Protein AF-A0A800XMZ0-F1 (afdb_monomer)

Radius of gyration: 12.93 Å; Cα contacts (8 Å, |Δi|>4): 220; chains: 1; bounding box: 36×33×30 Å

Secondary structure (DSSP, 8-state):
-PPEEEEEE-TTS-EEEEEHHHHHIIIIII-GGGGG-HHHHHHHHHS-SEEEE-SS-TTEEEEEEE-TTSSS-EEEEEEEEETTEEEEEEEEEESSPPSSEEEEE---

Mean predicted aligned error: 3.51 Å

Structure (mmCIF, N/CA/C/O backbone):
data_AF-A0A800XMZ0-F1
#
_entry.id   AF-A0A800XMZ0-F1
#
loop_
_atom_site.group_PDB
_atom_site.id
_atom_site.type_symbol
_atom_site.label_atom_id
_atom_site.label_alt_id
_atom_site.label_comp_id
_atom_site.label_asym_id
_atom_site.label_entity_id
_atom_site.label_seq_id
_atom_site.pdbx_PDB_ins_code
_atom_site.Cartn_x
_atom_site.Cartn_y
_atom_site.Cartn_z
_atom_site.occupancy
_atom_site.B_iso_or_equiv
_atom_site.auth_seq_id
_atom_site.auth_comp_id
_atom_site.auth_asym_id
_atom_site.auth_atom_id
_atom_site.pdbx_PDB_model_num
ATOM 1 N N . MET A 1 1 ? 13.772 17.326 -0.853 1.00 62.44 1 MET A N 1
ATOM 2 C CA . MET A 1 1 ? 12.413 16.749 -0.742 1.00 62.44 1 MET A CA 1
ATOM 3 C C . MET A 1 1 ? 12.356 15.540 -1.651 1.00 62.44 1 MET A C 1
ATOM 5 O O . MET A 1 1 ? 12.726 15.673 -2.811 1.00 62.44 1 MET A O 1
ATOM 9 N N . ASN A 1 2 ? 11.952 14.379 -1.141 1.00 83.31 2 ASN A N 1
ATOM 10 C CA . ASN A 1 2 ? 11.854 13.178 -1.969 1.00 83.31 2 ASN A CA 1
ATOM 11 C C . ASN A 1 2 ? 10.677 13.327 -2.940 1.00 83.31 2 ASN A C 1
ATOM 13 O O . ASN A 1 2 ? 9.572 13.676 -2.524 1.00 83.31 2 ASN A O 1
ATOM 17 N N . LYS A 1 3 ? 10.921 13.095 -4.233 1.00 95.56 3 LYS A N 1
ATOM 18 C CA . LYS A 1 3 ? 9.901 13.218 -5.280 1.00 95.56 3 LYS A CA 1
ATOM 19 C C . LYS A 1 3 ? 8.797 12.185 -5.045 1.00 95.56 3 LYS A C 1
ATOM 21 O O . LYS A 1 3 ? 9.080 10.993 -4.919 1.00 95.56 3 LYS A O 1
ATOM 26 N N . ILE A 1 4 ? 7.548 12.642 -4.964 1.00 96.75 4 ILE A N 1
ATOM 27 C CA . ILE A 1 4 ? 6.380 11.763 -4.846 1.00 96.75 4 ILE A CA 1
ATOM 28 C C . ILE A 1 4 ? 6.191 11.047 -6.185 1.00 96.75 4 ILE A C 1
ATOM 30 O O . ILE A 1 4 ? 6.117 11.699 -7.224 1.00 96.75 4 ILE A O 1
ATOM 34 N N . ARG A 1 5 ? 6.114 9.712 -6.152 1.00 97.25 5 ARG A N 1
ATOM 35 C CA . ARG A 1 5 ? 5.795 8.893 -7.330 1.00 97.25 5 ARG A CA 1
ATOM 36 C C . ARG A 1 5 ? 4.304 8.976 -7.626 1.00 97.25 5 ARG A C 1
ATOM 38 O O . ARG A 1 5 ? 3.893 9.250 -8.748 1.00 97.25 5 ARG A O 1
ATOM 45 N N . PHE A 1 6 ? 3.499 8.717 -6.599 1.00 97.75 6 PHE A N 1
ATOM 46 C CA . PHE A 1 6 ? 2.055 8.866 -6.638 1.00 97.75 6 PHE A CA 1
ATOM 47 C C . PHE A 1 6 ? 1.477 9.010 -5.233 1.00 97.75 6 PHE A C 1
ATOM 49 O O . PHE A 1 6 ? 2.089 8.622 -4.232 1.00 97.75 6 PHE A O 1
ATOM 56 N N . GLU A 1 7 ? 0.253 9.518 -5.198 1.00 97.31 7 GLU A N 1
ATOM 57 C CA . GLU A 1 7 ? -0.573 9.646 -4.010 1.00 97.31 7 GLU A CA 1
ATOM 58 C C . GLU A 1 7 ? -2.031 9.357 -4.385 1.00 97.31 7 GLU A C 1
ATOM 60 O O . GLU A 1 7 ? -2.494 9.777 -5.446 1.00 97.31 7 GLU A O 1
ATOM 65 N N . VAL A 1 8 ? -2.738 8.588 -3.553 1.00 97.56 8 VAL A N 1
ATOM 66 C CA . VAL A 1 8 ? -4.136 8.196 -3.784 1.00 97.56 8 VAL A CA 1
ATOM 67 C C . VAL A 1 8 ? -4.934 8.201 -2.483 1.00 97.56 8 VAL A C 1
ATOM 69 O O . VAL A 1 8 ? -4.422 7.833 -1.425 1.00 97.56 8 VAL A O 1
ATOM 72 N N . ARG A 1 9 ? -6.217 8.564 -2.563 1.00 97.56 9 ARG A N 1
ATOM 73 C CA . ARG A 1 9 ? -7.165 8.411 -1.451 1.00 97.56 9 ARG A CA 1
ATOM 74 C C . ARG A 1 9 ? -7.635 6.961 -1.384 1.00 97.56 9 ARG A C 1
ATOM 76 O O . ARG A 1 9 ?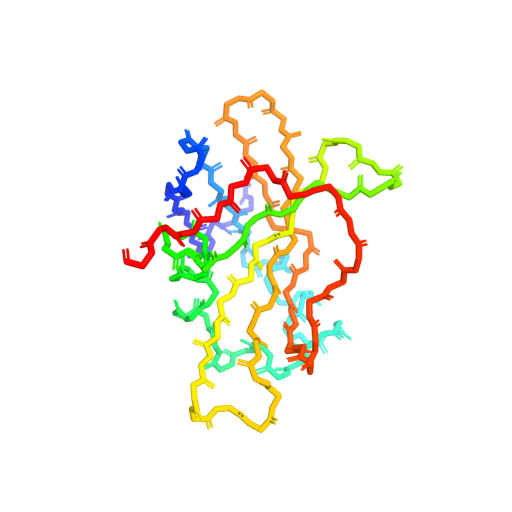 -8.178 6.449 -2.357 1.00 97.56 9 ARG A O 1
ATOM 83 N N . SER A 1 10 ? -7.399 6.295 -0.261 1.00 96.81 10 SER A N 1
ATOM 84 C CA . SER A 1 10 ? -7.808 4.898 -0.068 1.00 96.81 10 SER A CA 1
ATOM 85 C C . SER A 1 10 ? -9.298 4.753 0.265 1.00 96.81 10 SER A C 1
ATOM 87 O O . SER A 1 10 ? -9.935 5.712 0.696 1.00 96.81 10 SER A O 1
ATOM 89 N N . THR A 1 11 ? -9.836 3.529 0.174 1.00 96.44 11 THR A N 1
ATOM 90 C CA . THR A 1 11 ? -11.219 3.189 0.597 1.00 96.44 11 THR A CA 1
ATOM 91 C C . THR A 1 11 ? -11.540 3.572 2.046 1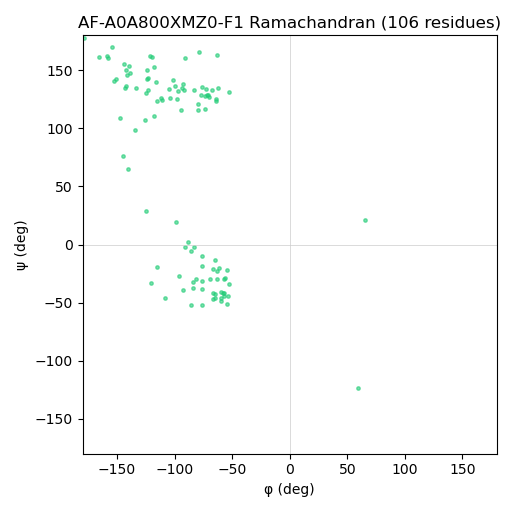.00 96.44 11 THR A C 1
ATOM 93 O O . THR A 1 11 ? -12.700 3.716 2.415 1.00 96.44 11 THR A O 1
ATOM 96 N N . LEU A 1 12 ? -10.514 3.723 2.883 1.00 94.81 12 LEU A N 1
ATOM 97 C CA . LEU A 1 12 ? -10.643 4.076 4.295 1.00 94.81 12 LEU A CA 1
ATOM 98 C C . LEU A 1 12 ? -10.415 5.569 4.552 1.00 94.81 12 LEU A C 1
ATOM 100 O O . LEU A 1 12 ? -10.103 5.951 5.675 1.00 94.81 12 LEU A O 1
ATOM 104 N N . ASP A 1 13 ? -10.538 6.382 3.505 1.00 95.00 13 ASP A N 1
ATOM 105 C CA . ASP A 1 13 ? -10.469 7.839 3.545 1.00 95.00 13 ASP A CA 1
ATOM 106 C C . ASP A 1 13 ? -9.111 8.431 3.953 1.00 95.00 13 ASP A C 1
ATOM 108 O O . ASP A 1 13 ? -9.009 9.585 4.354 1.00 95.00 13 ASP A O 1
ATOM 112 N N . VAL A 1 14 ? -8.042 7.642 3.817 1.00 95.44 14 VAL A N 1
ATOM 113 C CA . VAL A 1 14 ? -6.665 8.057 4.130 1.00 95.44 14 VAL A CA 1
ATOM 114 C C . VAL A 1 14 ? -5.891 8.305 2.844 1.00 95.44 14 VAL A C 1
ATOM 116 O O . VAL A 1 14 ? -5.921 7.456 1.944 1.00 95.44 14 VAL A O 1
ATOM 119 N N . MET A 1 15 ? -5.165 9.423 2.783 1.00 97.19 15 MET A N 1
ATOM 120 C CA . MET A 1 15 ? -4.231 9.727 1.695 1.00 97.19 15 MET A CA 1
ATOM 121 C C . MET A 1 15 ? -2.975 8.865 1.830 1.00 97.19 15 MET A C 1
ATOM 123 O O . MET A 1 15 ? -2.254 8.960 2.821 1.00 97.19 15 MET A O 1
ATOM 127 N N . ILE A 1 16 ? -2.731 7.993 0.850 1.00 97.88 16 ILE A N 1
ATOM 128 C CA . ILE A 1 16 ? -1.590 7.078 0.820 1.00 97.88 16 ILE A CA 1
ATOM 129 C C . ILE A 1 16 ? -0.626 7.498 -0.282 1.00 97.88 16 ILE A C 1
ATOM 131 O O . ILE A 1 16 ? -1.003 7.540 -1.453 1.00 97.88 16 ILE A O 1
ATOM 135 N N . ARG A 1 17 ? 0.637 7.724 0.084 1.00 97.25 17 ARG A N 1
ATOM 136 C CA . ARG A 1 17 ? 1.701 8.111 -0.851 1.00 97.25 17 ARG A CA 1
ATOM 137 C C . ARG A 1 17 ? 2.880 7.146 -0.880 1.00 97.25 17 ARG A C 1
ATOM 139 O O . ARG A 1 17 ? 3.115 6.363 0.043 1.00 97.25 17 ARG A O 1
ATOM 146 N N . THR A 1 18 ? 3.670 7.241 -1.940 1.00 97.69 18 THR A N 1
ATOM 147 C CA . THR A 1 18 ? 5.022 6.680 -1.996 1.00 97.69 18 THR A CA 1
ATOM 148 C C . THR A 1 18 ? 5.944 7.623 -2.769 1.00 97.69 18 THR A C 1
ATOM 150 O O . THR A 1 18 ? 5.495 8.380 -3.634 1.00 97.69 18 THR A O 1
ATOM 153 N N . THR A 1 19 ? 7.230 7.623 -2.431 1.00 97.75 19 THR A N 1
ATOM 154 C CA . THR A 1 19 ? 8.255 8.392 -3.150 1.00 97.75 19 THR A CA 1
ATOM 155 C C . THR A 1 19 ? 8.866 7.539 -4.256 1.00 97.75 19 THR A C 1
ATOM 157 O O . THR A 1 19 ? 8.774 6.316 -4.200 1.00 97.75 19 THR A O 1
ATOM 160 N N . GLU A 1 20 ? 9.501 8.165 -5.247 1.00 96.94 20 GLU A N 1
ATOM 161 C CA . GLU A 1 20 ? 10.233 7.454 -6.313 1.00 96.94 20 GLU A CA 1
ATOM 162 C C . GLU A 1 20 ? 11.269 6.493 -5.708 1.00 96.94 20 GLU A C 1
ATOM 164 O O . GLU A 1 20 ? 11.210 5.296 -5.954 1.00 96.94 20 GLU A O 1
ATOM 169 N N . GLU A 1 21 ? 12.105 6.993 -4.794 1.00 96.38 21 GLU A N 1
ATOM 170 C CA . GLU A 1 21 ? 13.137 6.211 -4.097 1.00 96.38 21 GLU A CA 1
ATOM 171 C C . GLU A 1 21 ? 12.562 4.992 -3.351 1.00 96.38 21 GLU A C 1
ATOM 173 O O . GLU A 1 21 ? 13.089 3.882 -3.425 1.00 96.38 21 GLU A O 1
ATOM 178 N N . TYR A 1 22 ? 11.447 5.166 -2.632 1.00 97.06 22 TYR A N 1
ATOM 179 C CA . TYR A 1 22 ? 10.860 4.057 -1.877 1.00 97.06 22 TYR A CA 1
ATOM 180 C C . TYR A 1 22 ? 10.124 3.071 -2.790 1.00 97.06 22 TYR A C 1
ATOM 182 O O . TYR A 1 22 ? 10.092 1.868 -2.521 1.00 97.06 22 TYR A O 1
ATOM 190 N N . TRP A 1 23 ? 9.543 3.561 -3.885 1.00 97.69 23 TRP A N 1
ATOM 191 C CA . TRP A 1 23 ? 8.952 2.719 -4.914 1.00 97.69 23 TRP A CA 1
ATOM 192 C C . TRP A 1 23 ? 10.012 1.870 -5.621 1.00 97.69 23 TRP A C 1
ATOM 194 O O . TRP A 1 23 ? 9.803 0.670 -5.802 1.00 97.69 23 TRP A O 1
ATOM 204 N N . GLU A 1 24 ? 11.171 2.441 -5.945 1.00 96.81 24 GLU A N 1
ATOM 205 C CA . GLU A 1 24 ? 12.335 1.715 -6.469 1.00 96.81 24 GLU A CA 1
ATOM 206 C C . GLU A 1 24 ? 12.810 0.655 -5.470 1.00 96.81 24 GLU A C 1
ATOM 208 O O . GLU A 1 24 ? 12.916 -0.517 -5.822 1.00 96.81 24 GLU A O 1
ATOM 213 N N . LEU A 1 25 ? 12.939 0.988 -4.180 1.00 96.88 25 LEU A N 1
ATOM 214 C CA . LEU A 1 25 ? 13.262 0.002 -3.139 1.00 96.88 25 LEU A CA 1
ATOM 215 C C . LEU A 1 25 ? 12.294 -1.201 -3.144 1.00 96.88 25 LEU A C 1
ATOM 217 O O . LEU A 1 25 ? 12.711 -2.359 -3.028 1.00 96.88 25 LEU A O 1
ATOM 221 N N . ILE A 1 26 ? 10.986 -0.949 -3.271 1.00 97.25 26 ILE A N 1
ATOM 222 C CA . ILE A 1 26 ? 9.977 -2.015 -3.353 1.00 97.25 26 ILE A CA 1
ATOM 223 C C . ILE A 1 26 ? 10.141 -2.812 -4.651 1.00 97.25 26 ILE A C 1
ATOM 225 O O . ILE A 1 26 ? 10.115 -4.041 -4.612 1.00 97.25 26 ILE A O 1
ATOM 229 N N . THR A 1 27 ? 10.293 -2.132 -5.783 1.00 97.50 27 THR A N 1
ATOM 230 C CA . THR A 1 27 ? 10.221 -2.721 -7.129 1.00 97.50 27 THR A CA 1
ATOM 231 C C . THR A 1 27 ? 11.554 -3.201 -7.694 1.00 97.50 27 THR A C 1
ATOM 233 O O . THR A 1 27 ? 11.571 -3.776 -8.778 1.00 97.50 27 THR A O 1
ATOM 236 N N . GLU A 1 28 ? 12.657 -3.025 -6.979 1.00 95.88 28 GLU A N 1
ATOM 237 C CA . GLU A 1 28 ? 13.975 -3.503 -7.410 1.00 95.88 28 GLU A CA 1
ATOM 238 C C . GLU A 1 28 ? 14.582 -4.477 -6.404 1.00 95.88 28 GLU A C 1
ATOM 240 O O . GLU A 1 28 ? 15.214 -5.448 -6.812 1.00 95.88 28 GLU A O 1
ATOM 245 N N . LEU A 1 29 ? 14.316 -4.298 -5.103 1.00 94.31 29 LEU A N 1
ATOM 246 C CA . LEU A 1 29 ? 14.900 -5.152 -4.062 1.00 94.31 29 LEU A CA 1
ATOM 247 C C . LEU A 1 29 ? 13.897 -6.110 -3.416 1.00 94.31 29 LEU A C 1
ATOM 249 O O . LEU A 1 29 ? 14.203 -7.285 -3.228 1.00 94.31 29 LEU A O 1
ATOM 253 N N . LYS A 1 30 ? 12.699 -5.639 -3.046 1.00 94.12 30 LYS A N 1
ATOM 254 C CA . LYS A 1 30 ? 11.756 -6.464 -2.262 1.00 94.12 30 LYS A CA 1
ATOM 255 C C . LYS A 1 30 ? 10.889 -7.360 -3.143 1.00 94.12 30 LYS A C 1
ATOM 257 O O . LYS A 1 30 ? 10.776 -8.561 -2.905 1.00 94.12 30 LYS A O 1
ATOM 262 N N . HIS A 1 31 ? 10.243 -6.766 -4.141 1.00 95.19 31 HIS A N 1
ATOM 263 C CA . HIS A 1 31 ? 9.245 -7.411 -4.988 1.00 95.19 31 HIS A CA 1
ATOM 264 C C . HIS A 1 31 ? 9.314 -6.888 -6.431 1.00 95.19 31 HIS A C 1
ATOM 266 O O . HIS A 1 31 ? 8.419 -6.157 -6.866 1.00 95.19 31 HIS A O 1
ATOM 272 N N . PRO A 1 32 ? 10.317 -7.315 -7.225 1.00 95.38 32 PRO A N 1
ATOM 273 C CA . PRO A 1 32 ? 10.515 -6.789 -8.575 1.00 95.38 32 PRO A CA 1
ATOM 274 C C . PRO A 1 32 ? 9.320 -6.929 -9.514 1.00 95.38 32 PRO A C 1
ATOM 276 O O . PRO A 1 32 ? 9.060 -6.089 -10.375 1.00 95.38 32 PRO A O 1
ATOM 279 N N . ILE A 1 33 ? 8.514 -7.966 -9.290 1.00 94.25 33 ILE A N 1
ATOM 280 C CA . ILE A 1 33 ? 7.300 -8.217 -10.059 1.00 94.25 33 ILE A CA 1
ATOM 281 C C . ILE A 1 33 ? 6.253 -7.095 -9.950 1.00 94.25 33 ILE A C 1
ATOM 283 O O . ILE A 1 33 ? 5.394 -7.005 -10.820 1.00 94.25 33 ILE A O 1
ATOM 287 N N . ILE A 1 34 ? 6.309 -6.244 -8.920 1.00 96.25 34 ILE A N 1
ATOM 288 C CA . ILE A 1 34 ? 5.378 -5.123 -8.730 1.00 96.25 34 ILE A CA 1
ATOM 289 C C . ILE A 1 34 ? 5.671 -3.946 -9.660 1.00 96.25 34 I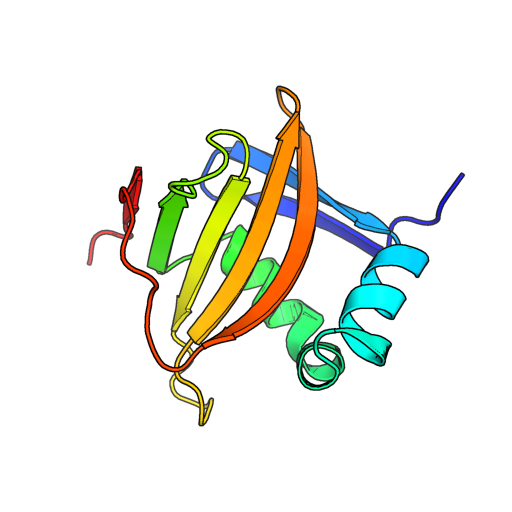LE A C 1
ATOM 291 O O . ILE A 1 34 ? 4.763 -3.164 -9.925 1.00 96.25 34 ILE A O 1
ATOM 295 N N . LYS A 1 35 ? 6.874 -3.855 -10.245 1.00 96.31 35 LYS A N 1
ATOM 296 C CA . LYS A 1 35 ? 7.242 -2.763 -11.165 1.00 96.31 35 LYS A CA 1
ATOM 297 C C . LYS A 1 35 ? 6.238 -2.587 -12.313 1.00 96.31 35 LYS A C 1
ATOM 299 O O . LYS A 1 35 ? 5.960 -1.469 -12.725 1.00 96.31 35 LYS A O 1
ATOM 304 N N . LYS A 1 36 ? 5.648 -3.691 -12.787 1.00 95.56 36 LYS A N 1
ATOM 305 C CA . LYS A 1 36 ? 4.639 -3.717 -13.864 1.00 95.56 36 LYS A CA 1
ATOM 306 C C . LYS A 1 36 ? 3.186 -3.555 -13.400 1.00 95.56 36 LYS A C 1
ATOM 308 O O . LYS A 1 36 ? 2.294 -3.646 -14.234 1.00 95.56 36 LYS A O 1
ATOM 313 N N . TYR A 1 37 ? 2.949 -3.369 -12.101 1.00 96.12 37 TYR A N 1
ATOM 314 C CA . TYR A 1 37 ? 1.614 -3.345 -11.495 1.00 96.12 37 TYR A CA 1
ATOM 315 C C . TYR A 1 37 ? 1.338 -2.067 -10.687 1.00 96.12 37 TYR A C 1
ATOM 317 O O . TYR A 1 37 ? 0.599 -2.094 -9.705 1.00 96.12 37 TYR A O 1
ATOM 325 N N . GLU A 1 38 ? 1.957 -0.937 -11.053 1.00 97.69 38 GLU A N 1
ATOM 326 C CA . GLU A 1 38 ? 1.758 0.339 -10.345 1.00 97.69 38 GLU A CA 1
ATOM 327 C C . GLU A 1 38 ? 0.276 0.764 -10.334 1.00 97.69 38 GLU A C 1
ATOM 329 O O . GLU A 1 38 ? -0.239 1.195 -9.302 1.00 97.69 38 GLU A O 1
ATOM 334 N N . ASN A 1 39 ? -0.433 0.594 -11.455 1.00 97.62 39 ASN A N 1
ATOM 335 C CA . ASN A 1 39 ? -1.850 0.951 -11.568 1.00 97.62 39 ASN A CA 1
ATOM 336 C C . ASN A 1 39 ? -2.731 0.064 -10.687 1.00 97.62 39 ASN A C 1
ATOM 338 O O . ASN A 1 39 ? -3.608 0.556 -9.989 1.00 97.62 39 ASN A O 1
ATOM 342 N N . GLU A 1 40 ? -2.455 -1.230 -10.655 1.00 97.62 40 GLU A N 1
ATOM 343 C CA . GLU A 1 40 ? -3.164 -2.196 -9.833 1.00 97.62 40 GLU A CA 1
ATOM 344 C C . GLU A 1 40 ? -2.860 -1.995 -8.344 1.00 97.62 40 GLU A C 1
ATOM 346 O O . GLU A 1 40 ? -3.712 -2.246 -7.495 1.00 97.62 40 GLU A O 1
ATOM 351 N N . VAL A 1 41 ? -1.671 -1.503 -7.985 1.00 98.19 41 VAL A N 1
ATOM 352 C CA . VAL A 1 41 ? -1.375 -1.074 -6.610 1.00 98.19 41 VAL A CA 1
ATOM 353 C C . VAL A 1 41 ? -2.237 0.129 -6.221 1.00 98.19 41 VAL A C 1
ATOM 355 O O . VAL A 1 41 ? -2.840 0.102 -5.147 1.00 98.19 41 VAL A O 1
ATOM 358 N N . LYS A 1 42 ? -2.354 1.147 -7.086 1.00 98.50 42 LYS A N 1
ATOM 359 C CA . LYS A 1 42 ? -3.250 2.301 -6.863 1.00 98.50 42 LYS A CA 1
ATOM 360 C C . LYS A 1 42 ? -4.705 1.851 -6.733 1.00 98.50 42 LYS A C 1
ATOM 362 O O . LYS A 1 42 ? -5.359 2.172 -5.745 1.00 98.50 42 LYS A O 1
ATOM 367 N N . GLU A 1 43 ? -5.171 1.023 -7.663 1.00 98.00 43 GLU A N 1
ATOM 368 C CA . GLU A 1 43 ? -6.525 0.470 -7.662 1.00 98.00 43 GLU A CA 1
ATOM 369 C C . GLU A 1 43 ? -6.800 -0.359 -6.399 1.00 98.00 43 GLU A C 1
ATOM 371 O O . GLU A 1 43 ? -7.856 -0.223 -5.793 1.00 98.00 43 GLU A O 1
ATOM 376 N N . THR A 1 44 ? -5.838 -1.162 -5.937 1.00 98.25 44 THR A N 1
ATOM 377 C CA . THR A 1 44 ? -5.978 -1.948 -4.699 1.00 98.25 44 THR A CA 1
ATOM 378 C C . THR A 1 44 ? -6.140 -1.059 -3.462 1.00 98.25 44 THR A C 1
ATOM 380 O O . THR A 1 44 ? -6.784 -1.465 -2.501 1.00 98.25 44 THR A O 1
ATOM 383 N N . LEU A 1 45 ? -5.577 0.152 -3.455 1.00 98.25 45 LEU A N 1
ATOM 384 C CA . LEU A 1 45 ? -5.779 1.109 -2.362 1.00 98.25 45 LEU A CA 1
ATOM 385 C C . LEU A 1 45 ? -7.159 1.780 -2.432 1.00 98.25 45 LEU A C 1
ATOM 387 O O . LEU A 1 45 ? -7.773 2.016 -1.389 1.00 98.25 45 LEU A O 1
ATOM 391 N N . GLN A 1 46 ? -7.624 2.100 -3.641 1.00 97.88 46 GLN A N 1
ATOM 392 C CA . GLN A 1 46 ? -8.848 2.871 -3.889 1.00 97.88 46 GLN A CA 1
ATOM 393 C C . GLN A 1 46 ? -10.123 2.021 -3.869 1.00 97.88 46 GLN A C 1
ATOM 395 O O . GLN A 1 46 ? -11.147 2.482 -3.381 1.00 97.88 46 GLN A O 1
ATOM 400 N N . ASP A 1 47 ? -10.054 0.799 -4.393 1.00 97.19 47 ASP A N 1
ATOM 401 C CA . ASP A 1 47 ? -11.164 -0.150 -4.499 1.00 97.19 47 ASP A CA 1
ATOM 402 C C . ASP A 1 47 ? -10.675 -1.581 -4.193 1.00 97.19 47 ASP A C 1
ATOM 404 O O . ASP A 1 47 ? -10.632 -2.428 -5.092 1.00 97.19 47 ASP A O 1
ATOM 408 N N . PRO A 1 48 ? -10.224 -1.862 -2.956 1.00 97.38 48 PRO A N 1
ATOM 409 C CA . PRO A 1 48 ? -9.897 -3.217 -2.524 1.00 97.38 48 PRO A CA 1
ATOM 410 C C . PRO A 1 48 ? -11.139 -4.119 -2.535 1.00 97.38 48 PRO A C 1
ATOM 412 O O . PRO A 1 48 ? -12.273 -3.654 -2.471 1.00 97.38 48 PRO A O 1
ATOM 415 N N . ASP A 1 49 ? -10.923 -5.431 -2.509 1.00 96.69 49 ASP A N 1
ATOM 416 C CA . ASP A 1 49 ? -11.969 -6.387 -2.123 1.00 96.69 49 ASP A CA 1
ATOM 417 C C . ASP A 1 49 ? -12.031 -6.531 -0.598 1.00 96.69 49 ASP A C 1
ATOM 419 O O . ASP A 1 49 ? -13.094 -6.740 -0.012 1.00 96.69 49 ASP A O 1
ATOM 423 N N . GLU A 1 50 ? -10.879 -6.400 0.063 1.00 96.50 50 GLU A N 1
ATOM 424 C CA . GLU A 1 50 ? -10.764 -6.577 1.503 1.00 96.50 50 GLU A CA 1
ATOM 425 C C . GLU A 1 50 ? -9.630 -5.738 2.102 1.00 96.50 50 GLU A C 1
ATOM 427 O O . GLU A 1 50 ? -8.545 -5.628 1.524 1.00 96.50 50 GLU A O 1
ATOM 432 N N . VAL A 1 51 ? -9.849 -5.201 3.304 1.00 96.94 51 VAL A N 1
ATOM 433 C CA . VAL A 1 51 ? -8.811 -4.539 4.098 1.00 96.94 51 VAL A CA 1
ATOM 434 C C . VAL A 1 51 ? -8.705 -5.176 5.476 1.00 96.94 51 VAL A C 1
ATOM 436 O O . VAL A 1 51 ? -9.692 -5.329 6.202 1.00 96.94 51 VAL A O 1
ATOM 439 N N . ARG A 1 52 ? -7.471 -5.508 5.862 1.00 96.06 52 ARG A N 1
ATOM 440 C CA . ARG A 1 52 ? -7.134 -6.047 7.184 1.00 96.06 52 ARG A CA 1
ATOM 441 C C . ARG A 1 52 ? -6.192 -5.129 7.939 1.00 96.06 52 ARG A C 1
ATOM 443 O O . ARG A 1 52 ? -5.351 -4.468 7.337 1.00 96.06 52 ARG A O 1
ATOM 450 N N . VAL A 1 53 ? -6.259 -5.182 9.262 1.00 95.06 53 VAL A N 1
ATOM 451 C CA . VAL A 1 53 ? -5.212 -4.633 10.135 1.00 95.06 53 VAL A CA 1
ATOM 452 C C . VAL A 1 53 ? -4.206 -5.734 10.463 1.00 95.06 53 VAL A C 1
ATOM 454 O O . VAL A 1 53 ? -4.569 -6.894 10.697 1.00 95.06 53 VAL A O 1
ATOM 457 N N . SER A 1 54 ? -2.920 -5.389 10.448 1.00 92.31 54 SER A N 1
ATOM 458 C CA . SER A 1 54 ? -1.845 -6.298 10.834 1.00 92.31 54 SER A CA 1
ATOM 459 C C . SER A 1 54 ? -1.988 -6.703 12.300 1.00 92.31 54 SER A C 1
ATOM 461 O O . SER A 1 54 ? -2.150 -5.868 13.181 1.00 92.31 54 SER A O 1
ATOM 463 N N . LYS A 1 55 ? -1.835 -8.001 12.585 1.00 90.00 55 LYS A N 1
ATOM 464 C CA . LYS A 1 55 ? -1.830 -8.514 13.966 1.00 90.00 55 LYS A CA 1
ATOM 465 C C . LYS A 1 55 ? -0.627 -8.041 14.791 1.00 90.00 55 LYS A C 1
ATOM 467 O O . LYS A 1 55 ? -0.665 -8.142 16.008 1.00 90.00 55 LYS A O 1
ATOM 472 N N . LYS A 1 56 ? 0.456 -7.617 14.129 1.00 90.12 56 LYS A N 1
ATOM 473 C CA . LYS A 1 56 ? 1.721 -7.235 14.779 1.00 90.12 56 LYS A CA 1
ATOM 474 C C . LYS A 1 56 ? 1.846 -5.732 15.020 1.00 90.12 56 LYS A C 1
ATOM 476 O O . LYS A 1 56 ? 2.586 -5.332 15.904 1.00 90.12 56 LYS A O 1
ATOM 481 N N . ASP A 1 57 ? 1.178 -4.920 14.206 1.00 92.00 57 ASP A N 1
ATOM 482 C CA . ASP A 1 57 ? 1.254 -3.458 14.265 1.00 92.00 57 ASP A CA 1
ATOM 483 C C . ASP A 1 57 ? -0.105 -2.889 13.842 1.00 92.00 57 ASP A C 1
ATOM 485 O O . ASP A 1 57 ? -0.474 -2.966 12.670 1.00 92.00 57 ASP A O 1
ATOM 489 N N . SER A 1 58 ? -0.855 -2.327 14.791 1.00 92.62 58 SER A N 1
ATOM 490 C CA . SER A 1 58 ? -2.193 -1.770 14.556 1.00 92.62 58 SER A CA 1
ATOM 491 C C . SER A 1 58 ? -2.198 -0.549 13.629 1.00 92.62 58 SER A C 1
ATOM 493 O O . SER A 1 58 ? -3.252 -0.175 13.119 1.00 92.62 58 SER A O 1
ATOM 495 N N . THR A 1 59 ? -1.034 0.048 13.359 1.00 94.69 59 THR A N 1
ATOM 496 C CA . THR A 1 59 ? -0.882 1.148 12.395 1.00 94.69 59 THR A CA 1
ATOM 497 C C . THR A 1 59 ? -0.683 0.655 10.961 1.00 94.69 59 THR A C 1
ATOM 499 O O . THR A 1 59 ? -0.659 1.465 10.030 1.00 94.69 59 THR A O 1
ATOM 502 N N . VAL A 1 60 ? -0.549 -0.663 10.757 1.00 95.88 60 VAL A N 1
ATOM 503 C CA . VAL A 1 60 ? -0.308 -1.276 9.447 1.00 95.88 60 VAL A CA 1
ATOM 504 C C . VAL A 1 60 ? -1.571 -1.930 8.904 1.00 95.88 60 VAL A C 1
ATOM 506 O O . VAL A 1 60 ? -2.159 -2.821 9.517 1.00 95.88 60 VAL A O 1
ATOM 509 N N . PHE A 1 61 ? -1.928 -1.533 7.689 1.00 96.44 61 PHE A N 1
ATOM 510 C CA . PHE A 1 61 ? -3.122 -1.964 6.977 1.00 96.44 61 PHE A CA 1
ATOM 511 C C . PHE A 1 61 ? -2.715 -2.735 5.725 1.00 96.44 61 PHE A C 1
ATOM 513 O O . PHE A 1 61 ? -1.743 -2.379 5.057 1.00 96.44 61 PHE A O 1
ATOM 520 N N . LEU A 1 62 ? -3.442 -3.807 5.428 1.00 97.50 62 LEU A N 1
ATOM 521 C CA . LEU A 1 62 ? -3.224 -4.682 4.288 1.00 97.50 62 LEU A CA 1
ATOM 522 C C . LEU A 1 62 ? -4.457 -4.624 3.395 1.00 97.50 62 LEU A C 1
ATOM 524 O O . LEU A 1 62 ? -5.508 -5.140 3.771 1.00 97.50 62 LEU A O 1
ATOM 528 N N . TYR A 1 63 ? -4.302 -4.026 2.223 1.00 97.94 63 TYR A N 1
ATOM 529 C CA . TYR A 1 63 ? -5.322 -3.975 1.185 1.00 97.94 63 TYR A CA 1
ATOM 530 C C . TYR A 1 63 ? -5.124 -5.158 0.251 1.00 97.94 63 TYR A C 1
ATOM 532 O O . TYR A 1 63 ? -3.994 -5.426 -0.162 1.00 97.94 63 TYR A O 1
ATOM 540 N N . TYR A 1 64 ? -6.202 -5.863 -0.071 1.00 97.50 64 TYR A N 1
ATOM 541 C CA . TYR A 1 64 ? -6.201 -6.973 -1.012 1.00 97.50 64 TYR A CA 1
ATOM 542 C C . TYR A 1 64 ? -7.203 -6.708 -2.121 1.00 97.50 64 TYR A C 1
ATOM 544 O O . TYR A 1 64 ? -8.356 -6.383 -1.848 1.00 97.50 64 TYR A O 1
ATOM 552 N N . LYS A 1 65 ? -6.768 -6.915 -3.363 1.00 97.06 65 LYS A N 1
ATOM 553 C CA . LYS A 1 65 ? -7.655 -6.979 -4.523 1.00 97.06 65 LYS A CA 1
ATOM 554 C C . LYS A 1 65 ? -7.311 -8.177 -5.387 1.00 97.06 65 LYS A C 1
ATOM 556 O O . LYS A 1 65 ? -6.133 -8.452 -5.636 1.00 97.06 65 LYS A O 1
ATOM 561 N N . GLN A 1 66 ? -8.334 -8.906 -5.807 1.00 95.31 66 GLN A N 1
ATOM 562 C CA . GLN A 1 66 ? -8.229 -10.051 -6.684 1.00 95.31 66 GLN A CA 1
ATOM 563 C C . GLN A 1 66 ? -8.160 -9.599 -8.142 1.00 95.31 66 GLN A C 1
ATOM 565 O O . GLN A 1 66 ? -8.993 -8.840 -8.626 1.00 95.31 66 GLN A O 1
ATOM 570 N N . TYR A 1 67 ? -7.211 -10.156 -8.886 1.00 93.38 67 TYR A N 1
ATOM 571 C CA . TYR A 1 67 ? -7.081 -9.936 -10.320 1.00 93.38 67 TYR A CA 1
ATOM 572 C C . TYR A 1 67 ? -7.073 -11.285 -11.029 1.00 93.38 67 TYR A C 1
ATOM 574 O O . TYR A 1 67 ? -6.088 -12.021 -10.989 1.00 93.38 67 TYR A O 1
ATOM 582 N N . ARG A 1 68 ? -8.174 -11.611 -11.720 1.00 87.31 68 ARG A N 1
ATOM 583 C CA . ARG A 1 68 ? -8.361 -12.915 -12.392 1.00 87.31 68 ARG A CA 1
ATOM 584 C C . ARG A 1 68 ? -7.257 -13.255 -13.399 1.00 87.31 68 ARG A C 1
ATOM 586 O O . ARG A 1 68 ? -6.959 -14.426 -13.592 1.00 87.31 68 ARG A O 1
ATOM 593 N N . ARG A 1 69 ? -6.636 -12.242 -14.013 1.00 87.31 69 ARG A N 1
ATOM 594 C CA . ARG A 1 69 ? -5.533 -12.408 -14.976 1.00 87.31 69 ARG A CA 1
ATOM 595 C C . ARG A 1 69 ? -4.177 -12.741 -14.345 1.00 87.31 69 ARG A C 1
ATOM 597 O O . ARG A 1 69 ? -3.230 -13.021 -15.073 1.00 87.31 69 ARG A O 1
ATOM 604 N N . LEU A 1 70 ? -4.038 -12.661 -13.021 1.00 85.00 70 LEU A N 1
ATOM 605 C CA . LEU A 1 70 ? -2.766 -12.898 -12.343 1.00 85.00 70 LEU A CA 1
ATOM 606 C C . LEU A 1 70 ? -2.652 -14.354 -11.882 1.00 85.00 70 LEU A C 1
ATOM 608 O O . LEU A 1 70 ? -3.562 -14.902 -11.262 1.00 85.00 70 LEU A O 1
ATOM 612 N N . LYS A 1 71 ? -1.483 -14.966 -12.126 1.00 76.69 71 LYS A N 1
ATOM 613 C CA . LYS A 1 71 ? -1.155 -16.322 -11.644 1.00 76.69 71 LYS A CA 1
ATOM 614 C C . LYS A 1 71 ? -1.274 -16.421 -10.118 1.00 76.69 71 LYS A C 1
ATOM 616 O O . LYS A 1 71 ? -1.792 -17.399 -9.591 1.00 76.69 71 LYS A O 1
ATOM 621 N N . MET A 1 72 ? -0.798 -15.390 -9.422 1.00 78.50 72 MET A N 1
ATOM 622 C CA . MET A 1 72 ? -1.043 -15.167 -8.000 1.00 78.50 72 MET A CA 1
ATOM 623 C C . MET A 1 72 ? -2.244 -14.235 -7.886 1.00 78.50 72 MET A C 1
ATOM 625 O O . MET A 1 72 ? -2.200 -13.114 -8.383 1.00 78.50 72 MET A O 1
ATOM 629 N N . ARG A 1 73 ? -3.329 -14.741 -7.299 1.00 88.38 73 ARG A N 1
ATOM 630 C CA . ARG A 1 73 ? -4.685 -14.203 -7.474 1.00 88.38 73 ARG A CA 1
ATOM 631 C C . ARG A 1 73 ? -4.874 -12.781 -6.963 1.00 88.38 73 ARG A C 1
ATOM 633 O O . ARG A 1 73 ? -5.808 -12.129 -7.413 1.00 88.38 73 ARG A O 1
ATOM 640 N N . TYR A 1 74 ? -4.036 -12.318 -6.043 1.00 95.00 74 TYR A N 1
ATOM 641 C CA . TYR A 1 74 ? -4.207 -11.032 -5.382 1.00 95.00 74 TYR A CA 1
ATOM 642 C C . TYR A 1 74 ? -2.983 -10.142 -5.546 1.00 95.00 74 TYR A C 1
ATOM 644 O O . TYR A 1 74 ? -1.848 -10.620 -5.552 1.00 95.00 74 TYR A O 1
ATOM 652 N N . ILE A 1 75 ? -3.216 -8.835 -5.562 1.00 97.06 75 ILE A N 1
ATOM 653 C CA . ILE A 1 75 ? -2.215 -7.852 -5.146 1.00 97.06 75 ILE A CA 1
ATOM 654 C C . ILE A 1 75 ? -2.513 -7.482 -3.699 1.00 97.06 75 ILE A C 1
ATOM 656 O O . ILE A 1 75 ? -3.661 -7.230 -3.331 1.00 97.06 75 ILE A O 1
ATOM 660 N N . CYS A 1 76 ? -1.468 -7.495 -2.876 1.00 97.62 76 CYS A N 1
ATOM 661 C CA . CYS A 1 76 ? -1.509 -7.036 -1.501 1.00 97.62 76 CYS A CA 1
ATOM 662 C C . CYS A 1 76 ? -0.668 -5.769 -1.366 1.00 97.62 76 CYS A C 1
ATOM 664 O O . CYS A 1 76 ? 0.514 -5.784 -1.713 1.00 97.62 76 CYS A O 1
ATOM 666 N N . VAL A 1 77 ? -1.255 -4.701 -0.826 1.00 98.25 77 VAL A N 1
ATOM 667 C CA . VAL A 1 77 ? -0.560 -3.440 -0.539 1.00 98.25 77 VAL A CA 1
ATOM 668 C C . VAL A 1 77 ? -0.552 -3.207 0.965 1.00 98.25 77 VAL A C 1
ATOM 670 O O . VAL A 1 77 ? -1.601 -3.201 1.609 1.00 98.25 77 VAL A O 1
ATOM 673 N N . LEU A 1 78 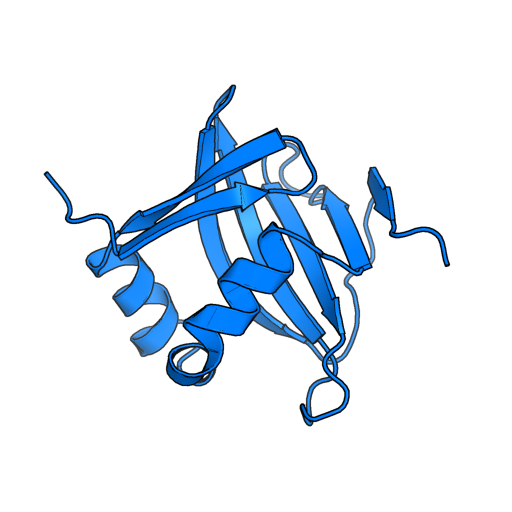? 0.640 -3.039 1.535 1.00 97.69 78 LEU A N 1
ATOM 674 C CA . LEU A 1 78 ? 0.847 -2.729 2.946 1.00 97.69 78 LEU A CA 1
ATOM 675 C C . LEU A 1 78 ? 1.058 -1.233 3.091 1.00 97.69 78 LEU A C 1
ATOM 677 O O . LEU A 1 78 ? 1.989 -0.683 2.503 1.00 97.69 78 LEU A O 1
ATOM 681 N N . THR A 1 79 ? 0.262 -0.598 3.940 1.00 97.88 79 THR A N 1
ATOM 682 C CA . THR A 1 79 ? 0.423 0.820 4.267 1.00 97.88 79 THR A CA 1
ATOM 683 C C . THR A 1 79 ? 0.606 1.005 5.759 1.00 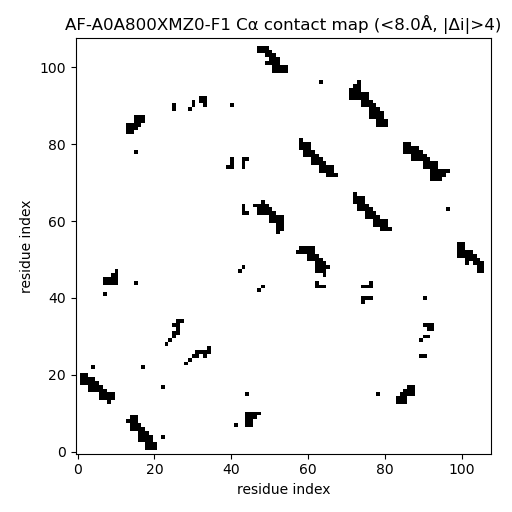97.88 79 THR A C 1
ATOM 685 O O . THR A 1 79 ? -0.080 0.335 6.532 1.00 97.88 79 THR A O 1
ATOM 688 N N . LYS A 1 80 ? 1.451 1.952 6.164 1.00 97.12 80 LYS A N 1
ATOM 689 C CA . LYS A 1 80 ? 1.480 2.455 7.539 1.00 97.12 80 LYS A CA 1
ATOM 690 C C . LYS A 1 80 ? 0.722 3.769 7.593 1.00 97.12 80 LYS A C 1
ATOM 692 O O . LYS A 1 80 ? 0.903 4.607 6.712 1.00 97.12 80 LYS A O 1
ATOM 697 N N . ARG A 1 81 ? -0.110 3.938 8.615 1.00 93.25 81 ARG A N 1
ATOM 698 C CA . ARG A 1 81 ? -0.843 5.181 8.865 1.00 93.25 81 ARG A CA 1
ATOM 699 C C . ARG A 1 81 ? -0.199 5.998 9.967 1.00 93.25 81 ARG A C 1
ATOM 701 O O . ARG A 1 81 ? 0.241 5.449 10.974 1.00 93.25 81 ARG A O 1
ATOM 708 N N . LEU A 1 82 ? -0.209 7.306 9.764 1.00 87.88 82 LEU A N 1
ATOM 709 C CA . LEU A 1 82 ? 0.149 8.337 10.724 1.00 87.88 82 LEU A CA 1
ATOM 710 C C . LEU A 1 82 ? -0.940 9.413 10.627 1.00 87.88 82 LEU A C 1
ATOM 712 O O . LEU A 1 82 ? -0.921 10.248 9.727 1.00 87.88 82 LEU A O 1
ATOM 716 N N . ASN A 1 83 ? -1.910 9.373 11.543 1.00 83.31 83 ASN A N 1
ATOM 717 C CA . ASN A 1 83 ? -3.072 10.270 11.548 1.00 83.31 83 ASN A CA 1
ATOM 718 C C . ASN A 1 83 ? -3.914 10.155 10.256 1.00 83.31 83 ASN A C 1
ATOM 720 O O . ASN A 1 83 ? -4.375 9.062 9.924 1.00 83.31 83 ASN A O 1
ATOM 724 N N . SER A 1 84 ? -4.128 11.269 9.548 1.00 82.44 84 SER A N 1
ATOM 725 C CA . SER A 1 84 ? -4.896 11.368 8.297 1.00 82.44 84 SER A CA 1
ATOM 726 C C . SER A 1 84 ? -4.098 11.000 7.040 1.00 82.44 84 SER A C 1
ATOM 728 O O . SER A 1 84 ? -4.648 10.993 5.939 1.00 82.44 84 SER A O 1
ATOM 730 N N . GLU A 1 85 ? -2.813 10.678 7.189 1.00 91.56 85 GLU A N 1
ATOM 731 C CA . GLU A 1 85 ? -1.925 10.307 6.092 1.00 91.56 85 GLU A CA 1
ATOM 732 C C . GLU A 1 85 ? -1.374 8.892 6.278 1.00 91.56 85 GLU A C 1
ATOM 734 O O . GLU A 1 85 ? -1.347 8.313 7.369 1.00 91.56 85 GLU A O 1
ATOM 739 N N . GLY A 1 86 ? -0.889 8.315 5.188 1.00 95.88 86 GLY A N 1
ATOM 740 C CA . GLY A 1 86 ? -0.163 7.064 5.220 1.00 95.88 86 GLY A CA 1
ATOM 741 C C . GLY A 1 86 ? 0.791 6.917 4.052 1.00 95.88 86 GLY A C 1
ATOM 742 O O . GLY A 1 86 ? 0.803 7.688 3.094 1.00 95.88 86 GLY A O 1
ATOM 743 N N . PHE A 1 87 ? 1.620 5.890 4.141 1.00 97.38 87 PHE A N 1
ATOM 744 C CA . PHE A 1 87 ? 2.594 5.579 3.110 1.00 97.38 87 PHE A CA 1
ATOM 745 C C . PHE A 1 87 ? 2.682 4.080 2.872 1.00 97.38 87 PHE A C 1
ATOM 747 O O . PHE A 1 87 ? 2.394 3.270 3.759 1.00 97.38 87 PHE A O 1
ATOM 754 N N . ILE A 1 88 ? 3.077 3.706 1.659 1.00 97.88 88 ILE A N 1
ATOM 755 C CA . ILE A 1 88 ? 3.292 2.305 1.295 1.00 97.88 88 ILE A CA 1
ATOM 756 C C . ILE A 1 88 ? 4.562 1.791 1.980 1.00 97.88 88 ILE A C 1
ATOM 758 O O . ILE A 1 88 ? 5.623 2.392 1.863 1.00 97.88 88 ILE A O 1
ATOM 762 N N . ILE A 1 89 ? 4.456 0.653 2.666 1.00 96.94 89 ILE A N 1
ATOM 763 C CA . ILE A 1 89 ? 5.585 -0.082 3.265 1.00 96.94 89 ILE A CA 1
ATOM 764 C C . ILE A 1 89 ? 6.106 -1.143 2.287 1.00 96.94 89 ILE A C 1
ATOM 766 O O . ILE A 1 89 ? 7.307 -1.413 2.204 1.00 96.94 89 ILE A O 1
ATOM 770 N N . SER A 1 90 ? 5.179 -1.803 1.588 1.00 97.50 90 SER A N 1
ATOM 771 C CA . SER A 1 90 ? 5.467 -2.817 0.578 1.00 97.50 90 SER A CA 1
ATOM 772 C C . SER A 1 90 ? 4.223 -3.107 -0.262 1.00 97.50 90 SER A C 1
ATOM 774 O O . SER A 1 90 ? 3.100 -2.861 0.177 1.00 97.50 90 SER A O 1
ATOM 776 N N . ALA A 1 91 ? 4.413 -3.706 -1.429 1.00 97.75 91 ALA A N 1
ATOM 777 C CA . ALA A 1 91 ? 3.361 -4.352 -2.199 1.00 97.75 91 ALA A CA 1
ATOM 778 C C . ALA A 1 91 ? 3.904 -5.663 -2.775 1.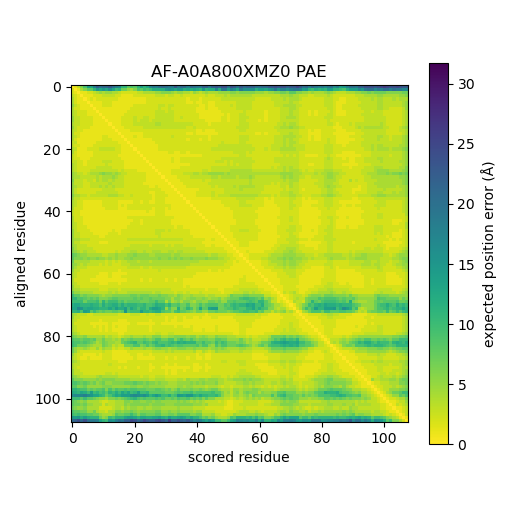00 97.75 91 ALA A C 1
ATOM 780 O O . ALA A 1 91 ? 5.098 -5.759 -3.050 1.00 97.75 91 ALA A O 1
ATOM 781 N N . TYR A 1 92 ? 3.061 -6.681 -2.927 1.00 96.75 92 TYR A N 1
ATOM 782 C CA . TYR A 1 92 ? 3.456 -7.968 -3.506 1.00 96.75 92 TYR A CA 1
ATOM 783 C C . TYR A 1 92 ? 2.255 -8.732 -4.062 1.00 96.75 92 TYR A C 1
ATOM 785 O O . TYR A 1 92 ? 1.106 -8.484 -3.691 1.00 96.75 92 TYR A O 1
ATOM 793 N N . LEU A 1 93 ? 2.533 -9.692 -4.944 1.00 95.88 93 LEU A N 1
ATOM 794 C CA . LEU A 1 93 ? 1.532 -10.658 -5.378 1.00 95.88 93 LEU A CA 1
ATOM 795 C C . LEU A 1 93 ? 1.307 -11.714 -4.297 1.00 95.88 93 LEU A C 1
ATOM 797 O O . LEU A 1 93 ? 2.268 -12.261 -3.759 1.00 95.88 93 LEU A O 1
ATOM 801 N N . ALA A 1 94 ? 0.051 -12.045 -4.019 1.00 93.44 94 ALA A N 1
ATOM 802 C CA . ALA A 1 94 ? -0.328 -13.053 -3.040 1.00 93.44 94 ALA A CA 1
ATOM 803 C C . ALA A 1 94 ? -1.217 -14.135 -3.671 1.00 93.44 94 ALA A C 1
ATOM 805 O O . ALA A 1 94 ? -2.073 -13.872 -4.515 1.00 93.44 94 ALA A O 1
ATOM 806 N N . ASP A 1 95 ? -1.010 -15.377 -3.249 1.00 90.75 95 ASP A N 1
ATOM 807 C CA . ASP A 1 95 ? -1.843 -16.534 -3.587 1.00 90.75 95 ASP A CA 1
ATOM 808 C C . ASP A 1 95 ? -3.102 -16.606 -2.706 1.00 90.75 95 ASP A C 1
ATOM 810 O O . ASP A 1 95 ? -4.154 -17.069 -3.148 1.00 90.75 95 ASP A O 1
ATOM 814 N N . LYS A 1 96 ? -3.000 -16.098 -1.472 1.00 88.81 96 LYS A N 1
ATOM 815 C CA . LYS A 1 96 ? -4.060 -16.079 -0.462 1.00 88.81 96 LYS A CA 1
ATOM 816 C C . LYS A 1 96 ? -4.033 -14.809 0.386 1.00 88.81 96 LYS A C 1
ATOM 818 O O . LYS A 1 96 ? -2.985 -14.204 0.608 1.00 88.81 96 LYS A O 1
ATOM 823 N N . ILE A 1 97 ? -5.187 -14.464 0.947 1.00 88.81 97 ILE A N 1
ATOM 824 C CA . ILE A 1 97 ? -5.316 -13.373 1.917 1.00 88.81 97 ILE A CA 1
ATOM 825 C C . ILE A 1 97 ? -4.800 -13.845 3.289 1.00 88.81 97 ILE A C 1
ATOM 827 O O . ILE A 1 97 ? -5.203 -14.896 3.799 1.00 88.81 97 ILE A O 1
ATOM 831 N N . LYS A 1 98 ? -3.894 -13.083 3.920 1.00 84.81 98 LYS A N 1
ATOM 832 C CA . LYS A 1 98 ? -3.329 -13.435 5.241 1.00 84.81 98 LYS A CA 1
ATOM 833 C C . LYS A 1 98 ? -4.382 -13.362 6.339 1.00 84.81 98 LYS A C 1
ATOM 835 O O . LYS A 1 98 ? -5.047 -12.341 6.457 1.00 84.81 98 LYS A O 1
ATOM 840 N N . LYS A 1 99 ? -4.473 -14.377 7.214 1.00 77.38 99 LYS A N 1
ATOM 841 C CA . LYS A 1 99 ? -5.341 -14.372 8.415 1.00 77.38 99 LYS A CA 1
ATOM 842 C C . LYS A 1 99 ? -5.095 -13.116 9.271 1.00 77.38 99 LYS A C 1
ATOM 844 O O . LYS A 1 99 ? -3.952 -12.815 9.603 1.00 77.38 99 LYS A O 1
ATOM 849 N N . GLY A 1 100 ? -6.154 -12.415 9.663 1.00 75.81 100 GLY A N 1
ATOM 850 C CA . GLY A 1 100 ? -6.076 -11.117 10.341 1.00 75.81 100 GLY A CA 1
ATOM 851 C C . GLY A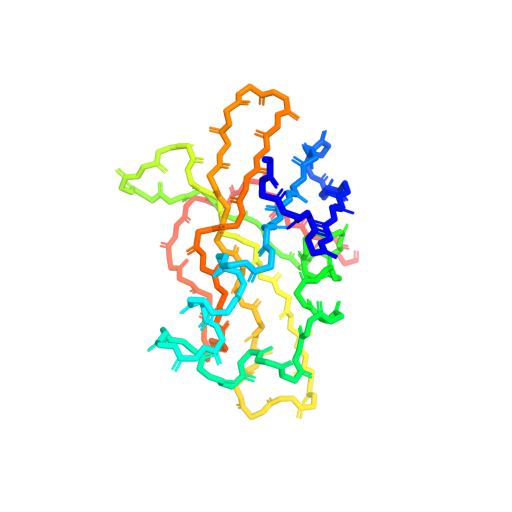 1 100 ? -7.460 -10.585 10.693 1.00 75.81 100 GLY A C 1
ATOM 852 O O . GLY A 1 100 ? -8.452 -11.228 10.356 1.00 75.81 100 GLY A O 1
ATOM 853 N N . ASN A 1 101 ? -7.505 -9.429 11.353 1.00 89.00 101 ASN A N 1
ATOM 854 C CA . ASN A 1 101 ? -8.761 -8.748 11.650 1.00 89.00 101 ASN A CA 1
ATOM 855 C C . ASN A 1 101 ? -9.211 -8.008 10.391 1.00 89.00 101 ASN A C 1
ATOM 857 O O . ASN A 1 101 ? -8.506 -7.110 9.920 1.00 89.00 101 ASN A O 1
ATOM 861 N N . ILE A 1 102 ? -10.347 -8.425 9.840 1.00 94.06 102 ILE A N 1
ATOM 862 C CA . ILE A 1 102 ? -11.009 -7.743 8.728 1.00 94.06 102 ILE A CA 1
ATOM 863 C C . ILE A 1 102 ? -11.638 -6.476 9.292 1.00 94.06 102 ILE A C 1
ATOM 865 O O . ILE A 1 102 ? -12.357 -6.539 10.286 1.00 94.06 102 ILE A O 1
ATOM 869 N N . ILE A 1 103 ? -11.345 -5.338 8.676 1.00 94.19 103 ILE A N 1
ATOM 870 C CA . ILE A 1 103 ? -11.934 -4.051 9.072 1.00 94.19 103 ILE A CA 1
ATOM 871 C C . ILE A 1 103 ? -12.821 -3.456 7.987 1.00 94.19 103 ILE A C 1
ATOM 873 O O . ILE A 1 103 ? -13.642 -2.590 8.266 1.00 94.19 103 ILE A O 1
ATOM 877 N N . TRP A 1 104 ? -12.653 -3.913 6.750 1.00 95.12 104 TRP A N 1
ATOM 878 C CA . TRP A 1 104 ? -13.490 -3.529 5.635 1.00 95.12 104 TRP A CA 1
ATOM 879 C C . TRP A 1 104 ? -13.505 -4.659 4.618 1.00 95.1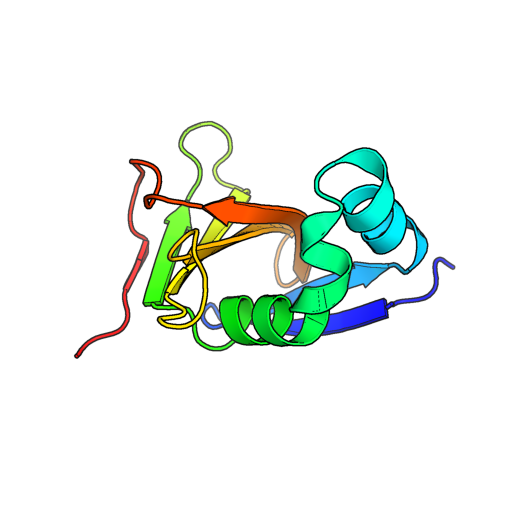2 104 TRP A C 1
ATOM 881 O O . TRP A 1 104 ? -12.479 -5.293 4.362 1.00 95.12 104 TRP A O 1
ATOM 891 N N . GLN A 1 105 ? -14.671 -4.898 4.038 1.00 94.19 105 GLN A N 1
ATOM 892 C CA . GLN A 1 105 ? -14.862 -5.862 2.971 1.00 94.19 105 GLN A CA 1
ATOM 893 C C . GLN A 1 105 ? -15.888 -5.298 2.000 1.00 94.19 105 GLN A C 1
ATOM 895 O O . GLN A 1 105 ? -16.929 -4.781 2.422 1.00 94.19 105 GLN A O 1
ATOM 900 N N . LYS A 1 106 ? -15.595 -5.408 0.705 1.00 91.88 106 LYS A N 1
ATOM 901 C CA . LYS A 1 106 ? -16.517 -4.987 -0.339 1.00 91.88 106 LYS A CA 1
ATOM 902 C C . LYS A 1 106 ? -17.768 -5.854 -0.257 1.00 91.88 106 LYS A C 1
ATOM 904 O O . LYS A 1 106 ? -17.682 -7.083 -0.288 1.00 91.88 106 LYS A O 1
ATOM 909 N N . LYS A 1 107 ? -18.930 -5.220 -0.116 1.00 81.94 107 LYS A N 1
ATOM 910 C CA . LYS A 1 107 ? -20.208 -5.927 -0.221 1.00 81.94 107 LYS A CA 1
ATOM 911 C C . LYS A 1 107 ? -20.441 -6.274 -1.690 1.00 81.94 107 LYS A C 1
ATOM 913 O O . LYS A 1 107 ? -20.182 -5.442 -2.559 1.00 81.94 107 LYS A O 1
ATOM 918 N N . SER A 1 108 ? -20.836 -7.523 -1.927 1.00 64.94 108 SER A N 1
ATOM 919 C CA . SER A 1 108 ? -21.245 -8.025 -3.244 1.00 64.94 108 SER A CA 1
ATOM 920 C C . SER A 1 108 ? -22.568 -7.415 -3.681 1.00 64.94 108 SER A C 1
ATOM 922 O O . SER A 1 108 ? -23.388 -7.120 -2.781 1.00 64.94 108 SER A O 1
#

pLDDT: mean 93.57, std 6.53, range [62.44, 98.5]

Sequence (108 aa):
MNKIRFEVRSTLDVMIRTTEEYWELITELKHPIIKKYENEVKETLQDPDEVRVSKKDSTVFLYYKQYRRLKMRYICVLTKRLNSEGFIISAYLADKIKKGNIIWQKKS

Nearest PDB structures (foldseek):
  4ebg-assembly1_A  TM=3.745E-01  e=1.092E+00  Staphylococcus aureus subsp. aureus Mu50
  3a76-assembly1_A  TM=4.112E-01  e=3.965E+00  Sphingomonas paucimobilis
  3s5c-assembly1_B  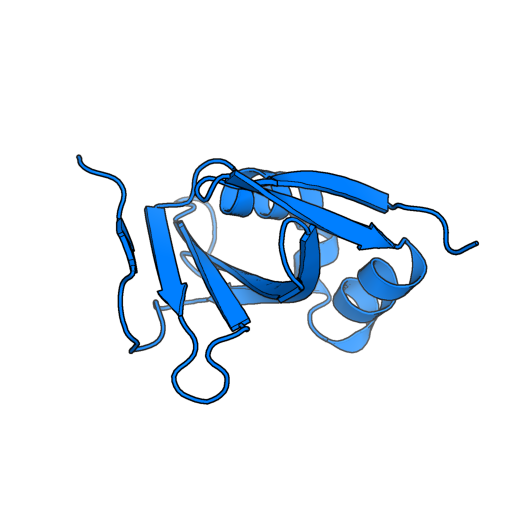TM=4.474E-01  e=2.958E+00  uncultured organism
  7pi2-assembly2_D  TM=4.971E-01  e=7.556E+00  Plasmodium falciparum 3D7
  8qat-assembly1_D  TM=4.146E-01  e=6.337E+00  Homo sapiens

Solvent-accessible surface area (backbone atoms only — not comparable to full-atom values): 5937 Å² total; per-residue (Å²): 131,82,57,70,65,50,70,47,62,26,72,83,75,32,41,35,33,41,31,45,71,59,47,46,49,35,29,69,71,75,26,49,78,42,64,85,37,59,67,58,53,52,43,21,43,44,63,34,49,34,32,27,39,41,90,88,40,84,51,30,37,38,25,30,23,77,39,92,90,39,94,41,37,22,45,36,40,32,30,40,54,59,88,72,35,30,32,64,78,43,54,42,76,26,81,68,86,78,91,60,53,74,78,46,65,61,81,131

Foldseek 3Di:
DFAWPDWAQFPVRAIETDGPVVVCCQCPPPAVVCVVVPVVLRCQRHPAQFKFADPVDNQKIWGWHADPPDPQGIKIWIWGDDPRYIYTPYIYRHNDDDDGHTPDGDDD